Protein AF-A0A820UWN0-F1 (afdb_monomer)

Mean predicted aligned error: 11.74 Å

Foldseek 3Di:
DKKKWFFADCQPVCVVVVVVLCVDPVSQQVPCCHVVHPDPDPGSRVDRRDTDIDDFPAKDWDFPDDPPPPDPDPDDDDPVPVVPPPDPPDDGDIDTDHRDFDDFFDADPDPDGHGDDTDMDDDDDDPPDDDPDDDDDDDDDDDDPVCVVVCCVVVVDDSVDHSRVD

Solvent-accessible surface area (backbone atoms only — not comparable to full-atom values): 11107 Å² total; per-residue (Å²): 58,40,45,35,54,54,62,62,77,49,51,76,79,49,52,78,57,52,55,61,46,52,72,33,84,65,47,44,37,69,38,68,66,16,85,70,33,90,56,86,62,93,48,60,69,74,38,49,61,31,88,47,86,46,76,45,92,63,62,44,75,43,72,72,57,79,81,76,70,91,68,84,74,75,91,74,91,69,83,75,61,76,82,74,63,88,63,96,76,78,76,81,48,63,45,77,44,78,71,77,79,74,78,64,69,58,59,50,97,62,104,52,88,44,79,50,86,86,69,72,57,82,42,84,74,54,93,89,52,83,81,90,65,90,71,91,83,78,86,85,88,81,81,60,77,95,43,44,71,64,47,36,64,74,72,62,45,48,80,90,46,58,59,89,74,59

InterPro domains:
  IPR026306 RSBN1/Dpy-21/CEP530 [PTHR13354] (10-166)

Organism: NCBI:txid392030

pLDDT: mean 78.06, std 17.83, range [32.06, 97.0]

Structure (mmCIF, N/CA/C/O backbone):
data_AF-A0A820UWN0-F1
#
_entry.id   AF-A0A820UWN0-F1
#
loop_
_atom_site.group_PDB
_atom_site.id
_atom_site.type_symbol
_atom_site.label_atom_id
_atom_site.label_alt_id
_atom_site.label_comp_id
_atom_site.label_asym_id
_atom_site.label_entity_id
_atom_site.label_seq_id
_atom_site.pdbx_PDB_ins_code
_atom_site.Cartn_x
_atom_site.Cartn_y
_atom_site.Cartn_z
_atom_site.occupancy
_atom_site.B_iso_or_equiv
_atom_site.auth_seq_id
_atom_site.auth_comp_id
_atom_site.auth_asym_id
_atom_site.auth_atom_id
_atom_site.pdbx_PDB_model_num
ATOM 1 N N . MET A 1 1 ? 6.380 3.302 -10.340 1.00 42.94 1 MET A N 1
ATOM 2 C CA . MET A 1 1 ? 5.010 3.475 -9.819 1.00 42.94 1 MET A CA 1
ATOM 3 C C . MET A 1 1 ? 5.067 4.120 -8.444 1.00 42.94 1 MET A C 1
ATOM 5 O O . MET A 1 1 ? 5.974 3.789 -7.698 1.00 42.94 1 MET A O 1
ATOM 9 N N . LEU A 1 2 ? 4.128 5.009 -8.124 1.00 33.66 2 LEU A N 1
ATOM 10 C CA . LEU A 1 2 ? 3.897 5.554 -6.786 1.00 33.66 2 LEU A CA 1
ATOM 11 C C . LEU A 1 2 ? 2.825 4.735 -6.051 1.00 33.66 2 LEU A C 1
ATOM 13 O O . LEU A 1 2 ? 1.776 4.459 -6.643 1.00 33.66 2 LEU A O 1
ATOM 17 N N . PHE A 1 3 ? 3.080 4.420 -4.784 1.00 36.12 3 PHE A N 1
ATOM 18 C CA . PHE A 1 3 ? 2.109 3.887 -3.830 1.00 36.12 3 PHE A CA 1
ATOM 19 C C . PHE A 1 3 ? 1.974 4.796 -2.614 1.00 36.12 3 PHE A C 1
ATOM 21 O O . PHE A 1 3 ? 2.891 5.546 -2.270 1.00 36.12 3 PHE A O 1
ATOM 28 N N . ILE A 1 4 ? 0.806 4.677 -1.989 1.00 38.03 4 ILE A N 1
ATOM 29 C CA . ILE A 1 4 ? 0.399 5.315 -0.744 1.00 38.03 4 ILE A CA 1
ATOM 30 C C . ILE A 1 4 ? -0.356 4.246 0.053 1.00 38.03 4 ILE A C 1
ATOM 32 O O . ILE A 1 4 ? -1.373 3.758 -0.425 1.00 38.03 4 ILE A O 1
ATOM 36 N N . VAL A 1 5 ? 0.200 3.870 1.203 1.00 35.44 5 VAL A N 1
ATOM 37 C CA . VAL A 1 5 ? -0.366 3.168 2.384 1.00 35.44 5 VAL A CA 1
ATOM 38 C C . VAL A 1 5 ? 0.530 3.622 3.556 1.00 35.44 5 VAL A C 1
ATOM 40 O O . VAL A 1 5 ? 1.585 4.205 3.285 1.00 35.44 5 VAL A O 1
ATOM 43 N N . PHE A 1 6 ? 0.173 3.455 4.834 1.00 44.47 6 PHE A N 1
ATOM 44 C CA . PHE A 1 6 ? 0.920 4.150 5.889 1.00 44.47 6 PHE A CA 1
ATOM 45 C C . PHE A 1 6 ? 1.117 3.470 7.238 1.00 44.47 6 PHE A C 1
ATOM 47 O O . PHE A 1 6 ? 0.263 2.753 7.736 1.00 44.47 6 PHE A O 1
ATOM 54 N N . CYS A 1 7 ? 2.243 3.858 7.844 1.00 32.06 7 CYS A N 1
ATOM 55 C CA . CYS A 1 7 ? 2.461 3.983 9.277 1.00 32.06 7 CYS A CA 1
ATOM 56 C C . CYS A 1 7 ? 3.585 5.027 9.522 1.00 32.06 7 CYS A C 1
ATOM 58 O O . CYS A 1 7 ? 4.459 5.218 8.677 1.00 32.06 7 CYS A O 1
ATOM 60 N N . ASN A 1 8 ? 3.565 5.676 10.686 1.00 35.41 8 ASN A N 1
ATOM 61 C CA . ASN A 1 8 ? 4.531 6.610 11.281 1.00 35.41 8 ASN A CA 1
ATOM 62 C C . ASN A 1 8 ? 4.669 8.062 10.748 1.00 35.41 8 ASN A C 1
ATOM 64 O O . ASN A 1 8 ? 5.271 8.340 9.713 1.00 35.41 8 ASN A O 1
ATOM 68 N N . ASN A 1 9 ? 4.262 9.003 11.616 1.00 40.19 9 ASN A N 1
ATOM 69 C CA . ASN A 1 9 ? 4.981 10.241 11.978 1.00 40.19 9 ASN A CA 1
ATOM 70 C C . ASN A 1 9 ? 5.446 11.196 10.852 1.00 40.19 9 ASN A C 1
ATOM 72 O O . ASN A 1 9 ? 6.586 11.662 10.851 1.00 40.19 9 ASN A O 1
ATOM 76 N N . LEU A 1 10 ? 4.552 11.557 9.922 1.00 50.22 10 LEU A N 1
ATOM 77 C CA . LEU A 1 10 ? 4.850 12.514 8.835 1.00 50.22 10 LEU A CA 1
ATOM 78 C C . LEU A 1 10 ? 3.845 13.678 8.672 1.00 50.22 10 LEU A C 1
ATOM 80 O O . LEU A 1 10 ? 3.989 14.476 7.745 1.00 50.22 10 LEU A O 1
ATOM 84 N N . GLY A 1 11 ? 2.877 13.830 9.587 1.00 50.03 11 GLY A N 1
ATOM 85 C CA . GLY A 1 11 ? 1.742 14.767 9.470 1.00 50.03 11 GLY A CA 1
ATOM 86 C C . GLY A 1 11 ? 2.066 16.269 9.361 1.00 50.03 11 GLY A C 1
ATOM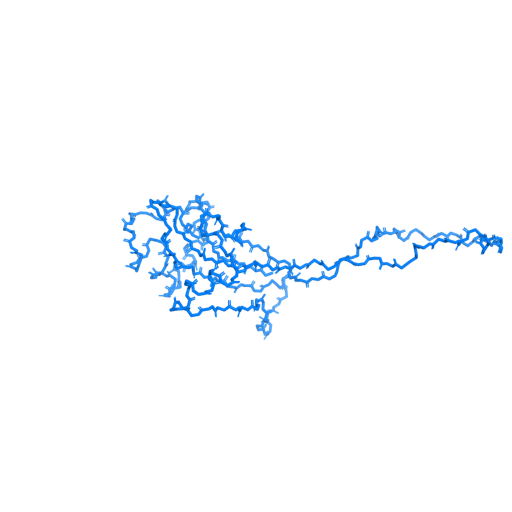 87 O O . GLY A 1 11 ? 1.186 17.040 8.985 1.00 50.03 11 GLY A O 1
ATOM 88 N N . ASP A 1 12 ? 3.307 16.682 9.643 1.00 54.38 12 ASP A N 1
ATOM 89 C CA . ASP A 1 12 ? 3.777 18.079 9.548 1.00 54.38 12 ASP A CA 1
ATOM 90 C C . ASP A 1 12 ? 4.912 18.279 8.514 1.00 54.38 12 ASP A C 1
ATOM 92 O O . ASP A 1 12 ? 5.319 19.399 8.221 1.00 54.38 12 ASP A O 1
ATOM 96 N N . TYR A 1 13 ? 5.434 17.200 7.910 1.00 63.28 13 TYR A N 1
ATOM 97 C CA . TYR A 1 13 ? 6.643 17.270 7.069 1.00 63.28 13 TYR A CA 1
ATOM 98 C C . TYR A 1 13 ? 6.367 17.691 5.612 1.00 63.28 13 TYR A C 1
ATOM 100 O O . TYR A 1 13 ? 7.257 18.189 4.924 1.00 63.28 13 TYR A O 1
ATOM 108 N N . PHE A 1 14 ? 5.133 17.496 5.130 1.00 76.12 14 PHE A N 1
ATOM 109 C CA . PHE A 1 14 ? 4.713 17.819 3.758 1.00 76.12 14 PHE A CA 1
ATOM 110 C C . PHE A 1 14 ? 3.271 18.375 3.697 1.00 76.12 14 PHE A C 1
ATOM 112 O O . PHE A 1 14 ? 2.424 17.788 3.020 1.00 76.12 14 PHE A O 1
ATOM 119 N N . PRO A 1 15 ? 2.950 19.499 4.371 1.00 81.19 15 PRO A N 1
ATOM 120 C CA . PRO A 1 15 ? 1.575 20.000 4.478 1.00 81.19 15 PRO A CA 1
ATOM 121 C C . PRO A 1 15 ? 0.898 20.192 3.113 1.00 81.19 15 PRO A C 1
ATOM 123 O O . PRO A 1 15 ? -0.177 19.648 2.897 1.00 81.19 15 PRO A O 1
ATOM 126 N N . THR A 1 16 ? 1.578 20.813 2.143 1.00 86.25 16 THR A N 1
ATOM 127 C CA . THR A 1 16 ? 1.051 21.055 0.782 1.00 86.25 16 THR A CA 1
ATOM 128 C C . THR A 1 16 ? 0.763 19.789 -0.029 1.00 86.25 16 THR A C 1
ATOM 130 O O . THR A 1 16 ? 0.047 19.844 -1.030 1.00 86.25 16 THR A O 1
ATOM 133 N N . PHE A 1 17 ? 1.318 18.642 0.372 1.00 85.94 17 PHE A N 1
ATOM 134 C CA . PHE A 1 17 ? 0.960 17.345 -0.192 1.00 85.94 17 PHE A CA 1
ATOM 135 C C . PHE A 1 17 ? -0.318 16.803 0.455 1.00 85.94 17 PHE A C 1
ATOM 137 O O . PHE A 1 17 ? -1.205 16.353 -0.267 1.00 85.94 17 PHE A O 1
ATOM 144 N N . ILE A 1 18 ? -0.442 16.908 1.783 1.00 87.00 18 ILE A N 1
ATOM 145 C CA . ILE A 1 18 ? -1.637 16.497 2.533 1.00 87.00 18 ILE A CA 1
ATOM 146 C C . ILE A 1 18 ? -2.855 17.341 2.140 1.00 87.00 18 ILE A C 1
ATOM 148 O O . ILE A 1 18 ? -3.889 16.770 1.801 1.00 87.00 18 ILE A O 1
ATOM 152 N N . ASP A 1 19 ? -2.703 18.667 2.052 1.00 89.56 19 ASP A N 1
ATOM 153 C CA . ASP A 1 19 ? -3.746 19.592 1.578 1.00 89.56 19 ASP A CA 1
ATOM 154 C C . ASP A 1 19 ? -4.307 19.139 0.211 1.00 89.56 19 ASP A C 1
ATOM 156 O O . ASP A 1 19 ? -5.507 19.205 -0.051 1.00 89.56 19 ASP A O 1
ATOM 160 N N . LYS A 1 20 ? -3.435 18.600 -0.655 1.00 90.50 20 LYS A N 1
ATOM 161 C CA . LYS A 1 20 ? -3.778 18.109 -1.998 1.00 90.50 20 LYS A CA 1
ATOM 162 C C . LYS A 1 20 ? -4.365 16.692 -2.031 1.00 90.50 20 LYS A C 1
ATOM 164 O O . LYS A 1 20 ? -4.922 16.291 -3.053 1.00 90.50 20 LYS A O 1
ATOM 169 N N . LEU A 1 21 ? -4.268 15.936 -0.938 1.00 89.38 21 LEU A N 1
ATOM 170 C CA . LEU A 1 21 ? -5.086 14.740 -0.721 1.00 89.38 21 LEU A CA 1
ATOM 171 C C . LEU A 1 21 ? -6.483 15.143 -0.229 1.00 89.38 21 LEU A C 1
ATOM 173 O O . LEU A 1 21 ? -7.477 14.593 -0.696 1.00 89.38 21 LEU A O 1
ATOM 177 N N . GLU A 1 22 ? -6.564 16.146 0.646 1.00 89.31 22 GLU A N 1
ATOM 178 C CA . GLU A 1 22 ? -7.817 16.674 1.206 1.00 89.31 22 GLU A CA 1
ATOM 179 C C . GLU A 1 22 ? -8.669 17.445 0.175 1.00 89.31 22 GLU A C 1
ATOM 181 O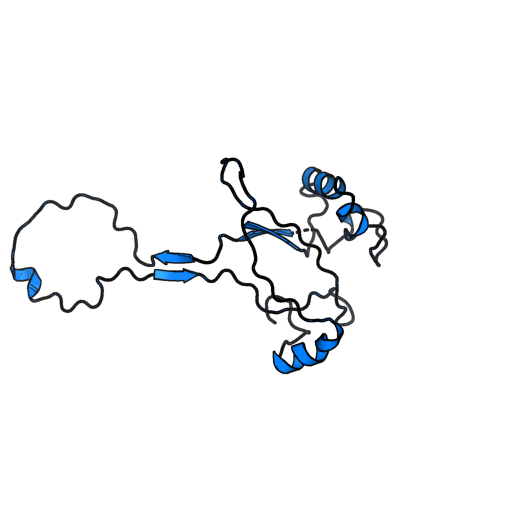 O . GLU A 1 22 ? -9.890 17.479 0.304 1.00 89.31 22 GLU A O 1
ATOM 186 N N . GLU A 1 23 ? -8.067 17.954 -0.912 1.00 93.50 23 GLU A N 1
ATOM 187 C CA . GLU A 1 23 ? -8.774 18.415 -2.126 1.00 93.50 23 GLU A CA 1
ATOM 188 C C . GLU A 1 23 ? -9.718 17.354 -2.739 1.00 93.50 23 GLU A C 1
ATOM 190 O O . GLU A 1 23 ? -10.622 17.698 -3.506 1.00 93.50 23 GLU A O 1
ATOM 195 N N . ASN A 1 24 ? -9.505 16.060 -2.468 1.00 92.25 24 ASN A N 1
ATOM 196 C CA . ASN A 1 24 ? -10.306 14.985 -3.043 1.00 92.25 24 ASN A CA 1
ATOM 197 C C . ASN A 1 24 ? -11.510 14.625 -2.141 1.00 92.25 24 ASN A C 1
ATOM 199 O O . ASN A 1 24 ? -11.312 14.181 -1.008 1.00 92.25 24 ASN A O 1
ATOM 203 N N . PRO A 1 25 ? -12.757 14.695 -2.652 1.00 93.06 25 PRO A N 1
ATOM 204 C CA . PRO A 1 25 ? -13.963 14.525 -1.837 1.00 93.06 25 PRO A CA 1
ATOM 205 C C . PRO A 1 25 ? -14.223 13.085 -1.370 1.00 93.06 25 PRO A C 1
ATOM 207 O O . PRO A 1 25 ? -15.100 12.882 -0.538 1.00 93.06 25 PRO A O 1
ATOM 210 N N . PHE A 1 26 ? -13.499 12.082 -1.880 1.00 93.50 26 PHE A N 1
ATOM 211 C CA . PHE A 1 26 ? -13.505 10.735 -1.302 1.00 93.50 26 PHE A CA 1
ATOM 212 C C . PHE A 1 26 ? -12.477 10.639 -0.170 1.00 93.50 26 PHE A C 1
ATOM 214 O O . PHE A 1 26 ? -12.833 10.273 0.949 1.00 93.50 26 PHE A O 1
ATOM 221 N N . LEU A 1 27 ? -11.222 11.032 -0.433 1.00 91.69 27 LEU A N 1
ATOM 222 C CA . LEU A 1 27 ? -10.138 10.959 0.556 1.00 91.69 27 LEU A CA 1
ATOM 223 C C . LEU A 1 27 ? -10.467 11.754 1.822 1.00 91.69 27 LEU A C 1
ATOM 225 O O . LEU A 1 27 ? -10.298 11.227 2.916 1.00 91.69 27 LEU A O 1
ATOM 229 N N . GLN A 1 28 ? -11.033 12.959 1.688 1.00 91.06 28 GLN A N 1
ATOM 230 C CA . GLN A 1 28 ? -11.453 13.798 2.818 1.00 91.06 28 GLN A CA 1
ATOM 231 C C . GLN A 1 28 ? -12.294 13.042 3.870 1.00 91.06 28 GLN A C 1
ATOM 233 O O . GLN A 1 28 ? -12.217 13.361 5.055 1.00 91.06 28 GLN A O 1
ATOM 238 N N . TYR A 1 29 ? -13.076 12.035 3.463 1.00 91.88 29 TYR A N 1
ATOM 239 C CA . TYR A 1 29 ? -13.917 11.250 4.369 1.00 91.88 29 TYR A CA 1
ATOM 240 C C . TYR A 1 29 ? -13.184 10.081 5.042 1.00 91.88 29 TYR A C 1
ATOM 242 O O . TYR A 1 29 ? -13.520 9.755 6.182 1.00 91.88 29 TYR A O 1
ATOM 250 N N . VAL A 1 30 ? -12.206 9.474 4.356 1.00 91.25 30 VAL A N 1
ATOM 251 C CA . VAL A 1 30 ? -11.550 8.200 4.730 1.00 91.25 30 VAL A CA 1
ATOM 252 C C . VAL A 1 30 ? -10.101 8.335 5.222 1.00 91.25 30 VAL A C 1
ATOM 254 O O . VAL A 1 30 ? -9.477 7.332 5.552 1.00 91.25 30 VAL A O 1
ATOM 257 N N . MET A 1 31 ? -9.543 9.547 5.275 1.00 89.50 31 MET A N 1
ATOM 258 C CA . MET A 1 31 ? -8.243 9.808 5.918 1.00 89.50 31 MET A CA 1
ATOM 259 C C . MET A 1 31 ? -8.304 9.517 7.439 1.00 89.50 31 MET A C 1
ATOM 261 O O . MET A 1 31 ? -9.398 9.547 8.008 1.00 89.50 31 MET A O 1
ATOM 265 N N . PRO A 1 32 ? -7.169 9.299 8.140 1.00 88.06 32 PRO A N 1
ATOM 266 C CA . PRO A 1 32 ? -7.165 8.890 9.557 1.00 88.06 32 PRO A CA 1
ATOM 267 C C . PRO A 1 32 ? -7.852 9.861 10.533 1.00 88.06 32 PRO A C 1
ATOM 269 O O . PRO A 1 32 ? -8.407 9.442 11.545 1.00 88.06 32 PRO A O 1
ATOM 272 N N . TRP A 1 33 ? -7.876 11.155 10.208 1.00 89.06 33 TRP A N 1
ATOM 273 C CA . TRP A 1 33 ? -8.600 12.210 10.937 1.00 89.06 33 TRP A CA 1
ATOM 274 C C . TRP A 1 33 ? -9.955 12.579 10.298 1.00 89.06 33 TRP A C 1
ATOM 276 O O . TRP A 1 33 ? -10.582 13.572 10.669 1.00 89.06 33 TRP A O 1
ATOM 286 N N . GLY A 1 34 ? -10.409 11.806 9.311 1.00 89.38 34 GLY A N 1
ATOM 287 C CA . GLY A 1 34 ? -11.646 12.034 8.571 1.00 89.38 34 GLY A CA 1
ATOM 288 C C . GLY A 1 34 ? -12.919 11.692 9.366 1.00 89.38 34 GLY A C 1
ATOM 289 O O . GLY A 1 34 ? -12.886 10.974 10.373 1.00 89.38 34 GLY A O 1
ATOM 290 N N . PRO A 1 35 ? -14.095 12.163 8.911 1.00 91.50 35 PRO A N 1
ATOM 291 C CA . PRO A 1 35 ? -15.380 11.884 9.550 1.00 91.50 35 PRO A CA 1
ATOM 292 C C . PRO A 1 35 ? -15.712 10.388 9.670 1.00 91.50 35 PRO A C 1
ATOM 294 O O . PRO A 1 35 ? -16.41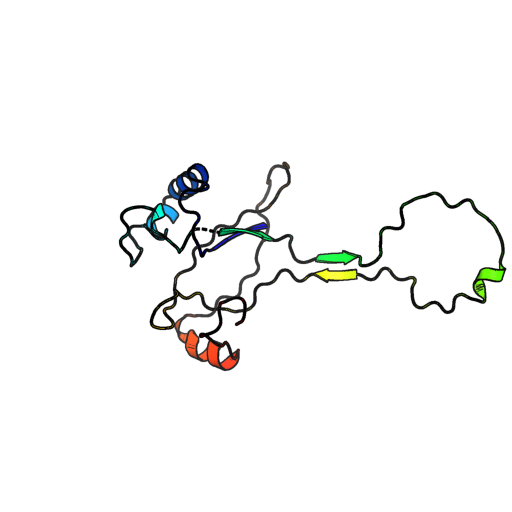2 10.033 10.620 1.00 91.50 35 PRO A O 1
ATOM 297 N N . LEU A 1 36 ? -15.199 9.514 8.791 1.00 91.12 36 LEU A N 1
ATOM 298 C CA . LEU A 1 36 ? -15.441 8.063 8.855 1.00 91.12 36 LEU A CA 1
ATOM 299 C C . LEU A 1 36 ? -14.436 7.287 9.724 1.00 91.12 36 LEU A C 1
ATOM 301 O O . LEU A 1 36 ? -14.695 6.125 10.023 1.00 91.12 36 LEU A O 1
ATOM 305 N N . SER A 1 37 ? -13.335 7.904 10.168 1.00 89.00 37 SER A N 1
ATOM 306 C CA . SER A 1 37 ? -12.381 7.258 11.082 1.00 89.00 37 SER A CA 1
ATOM 307 C C . SER A 1 37 ? -13.036 6.911 12.424 1.00 89.00 37 SER A C 1
ATOM 309 O O . SER A 1 37 ? -13.852 7.685 12.934 1.00 89.00 37 SER A O 1
ATOM 311 N N . SER A 1 38 ? -12.680 5.777 13.026 1.00 86.69 38 SER A N 1
ATOM 312 C CA . SER A 1 38 ? -13.105 5.421 14.388 1.00 86.69 38 SER A CA 1
ATOM 313 C C . SER A 1 38 ? -12.497 6.366 15.432 1.00 86.69 38 SER A C 1
ATOM 315 O O . SER A 1 38 ? -13.181 6.781 16.371 1.00 86.69 38 SER A O 1
ATOM 317 N N . ILE A 1 39 ? -11.238 6.766 15.237 1.00 84.50 39 ILE A N 1
ATOM 318 C CA . ILE A 1 39 ? -10.481 7.629 16.147 1.00 84.50 39 ILE A CA 1
ATOM 319 C C . ILE A 1 39 ? -10.775 9.100 15.824 1.00 84.50 39 ILE A C 1
ATOM 321 O O . ILE A 1 39 ? -10.607 9.562 14.695 1.00 84.50 39 ILE A O 1
ATOM 325 N N . LYS A 1 40 ? -11.213 9.872 16.826 1.00 85.75 40 LYS A N 1
ATOM 326 C CA . LYS A 1 40 ? -11.521 11.304 16.674 1.00 85.75 40 LYS A CA 1
ATOM 327 C C . LYS A 1 40 ? -10.371 12.180 17.169 1.00 85.75 40 LYS A C 1
ATOM 329 O O . LYS A 1 40 ? -10.324 12.577 18.330 1.00 85.75 40 LYS A O 1
ATOM 334 N N . MET A 1 41 ? -9.457 12.470 16.248 1.00 84.31 41 MET A N 1
ATOM 335 C CA . MET A 1 41 ? -8.324 13.384 16.427 1.00 84.31 41 MET A CA 1
ATOM 336 C C . MET A 1 41 ? -8.770 14.855 16.314 1.00 84.31 41 MET A C 1
ATOM 338 O O . MET A 1 41 ? -9.789 15.164 15.695 1.00 84.31 41 MET A O 1
ATOM 342 N N . LYS A 1 42 ? -8.000 15.774 16.904 1.00 79.69 42 LYS A N 1
ATOM 343 C CA . LYS A 1 42 ? -8.164 17.236 16.781 1.00 79.69 42 LYS A CA 1
ATOM 344 C C . LYS A 1 42 ? -7.324 17.818 15.647 1.00 79.69 42 LYS A C 1
ATOM 346 O O . LYS A 1 42 ? -7.686 18.859 15.103 1.00 79.69 42 LYS A O 1
ATOM 351 N N . SER A 1 43 ? -6.199 17.182 15.324 1.00 81.62 43 SER A N 1
ATOM 352 C CA . SER A 1 43 ? -5.271 17.616 14.277 1.00 81.62 43 SER A CA 1
ATOM 353 C C . SER 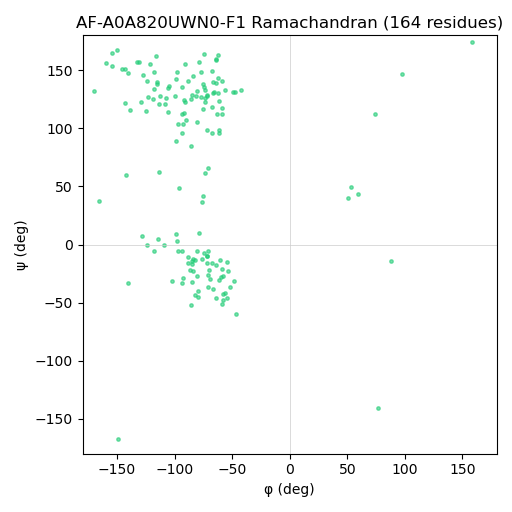A 1 43 ? -4.725 16.427 13.495 1.00 81.62 43 SER A C 1
ATOM 355 O O . SER A 1 43 ? -4.444 15.373 14.058 1.00 81.62 43 SER A O 1
ATOM 357 N N . ARG A 1 44 ? -4.460 16.636 12.202 1.00 81.50 44 ARG A N 1
ATOM 358 C CA . ARG A 1 44 ? -3.750 15.674 11.345 1.00 81.50 44 ARG A CA 1
ATOM 359 C C . ARG A 1 44 ? -2.341 15.316 11.834 1.00 81.50 44 ARG A C 1
ATOM 361 O O . ARG A 1 44 ? -1.817 14.258 11.507 1.00 81.50 44 ARG A O 1
ATOM 368 N N . THR A 1 45 ? -1.749 16.173 12.665 1.00 77.88 45 THR A N 1
ATOM 369 C CA . THR A 1 45 ? -0.453 15.944 13.323 1.00 77.88 45 THR A CA 1
ATOM 370 C C . THR A 1 45 ? -0.509 14.938 14.480 1.00 77.88 45 THR A C 1
ATOM 372 O O . THR A 1 45 ? 0.537 14.607 15.022 1.00 77.88 45 THR A O 1
ATOM 375 N N . GLU A 1 46 ? -1.697 14.479 14.891 1.00 77.88 46 GLU A N 1
ATOM 376 C CA . GLU A 1 46 ? -1.881 13.492 15.972 1.00 77.88 46 GLU A CA 1
ATOM 377 C C . GLU A 1 46 ? -1.956 12.039 15.448 1.00 77.88 46 GLU A C 1
ATOM 379 O O . GLU A 1 46 ? -1.991 11.105 16.245 1.00 77.88 46 GLU A O 1
ATOM 384 N N . SER A 1 47 ? -1.964 11.838 14.122 1.00 77.56 47 SER A N 1
ATOM 385 C CA . SER A 1 47 ? -2.057 10.519 13.479 1.00 77.56 47 SER A CA 1
ATOM 386 C C . SER A 1 47 ? -0.697 9.832 13.334 1.00 77.56 47 SER A C 1
ATOM 388 O O . SER A 1 47 ? 0.231 10.382 12.732 1.00 77.56 47 SER A O 1
ATOM 390 N N . ASN A 1 48 ? -0.610 8.579 13.790 1.00 75.25 48 ASN A N 1
ATOM 391 C CA . ASN A 1 48 ? 0.474 7.666 13.414 1.00 75.25 48 ASN A CA 1
ATOM 392 C C . ASN A 1 48 ? 0.145 6.875 12.136 1.00 75.25 48 ASN A C 1
ATOM 394 O O . ASN A 1 48 ? 1.057 6.377 11.484 1.00 75.25 48 ASN A O 1
ATOM 398 N N . ASP A 1 49 ? -1.119 6.837 11.715 1.00 76.19 49 ASP A N 1
ATOM 399 C CA . ASP A 1 49 ? -1.621 6.100 10.545 1.00 76.19 49 ASP A CA 1
ATOM 400 C C . ASP A 1 49 ? -1.333 6.832 9.215 1.00 76.19 49 ASP A C 1
ATOM 402 O O . ASP A 1 49 ? -1.833 6.471 8.150 1.00 76.19 49 ASP A O 1
ATOM 406 N N . GLY A 1 50 ? -0.516 7.890 9.262 1.00 68.31 50 GLY A N 1
ATOM 407 C CA . GLY A 1 50 ? -0.030 8.612 8.090 1.00 68.31 50 GLY A CA 1
ATOM 408 C C . GLY A 1 50 ? -1.050 9.550 7.457 1.00 68.31 50 GLY A C 1
ATOM 409 O O . GLY A 1 50 ? -1.757 10.222 8.207 1.00 68.31 50 GLY A O 1
ATOM 410 N N . PRO A 1 51 ? -1.131 9.661 6.112 1.00 77.81 51 PRO A N 1
ATOM 411 C CA . PRO A 1 51 ? -0.598 8.749 5.055 1.00 77.81 51 PRO A CA 1
ATOM 412 C C . PRO A 1 51 ? 1.045 8.779 4.702 1.00 77.81 51 PRO A C 1
ATOM 414 O O . PRO A 1 51 ? 1.096 10.038 4.939 1.00 77.81 51 PRO A O 1
ATOM 417 N N . ILE A 1 52 ? 2.614 7.180 3.979 1.00 78.94 52 ILE A N 1
ATOM 418 C CA . ILE A 1 52 ? 4.025 6.924 3.465 1.00 78.94 52 ILE A CA 1
ATOM 419 C C . ILE A 1 52 ? 3.995 6.951 1.937 1.00 78.94 52 ILE A C 1
ATOM 421 O O . ILE A 1 52 ? 3.284 6.196 1.271 1.00 78.94 52 ILE A O 1
ATOM 425 N N . LEU A 1 53 ? 4.826 7.817 1.371 1.00 82.94 53 LEU A N 1
ATOM 426 C CA . LEU A 1 53 ? 4.986 7.965 -0.061 1.00 82.94 53 LEU A CA 1
ATOM 427 C C . LEU A 1 53 ? 6.147 7.083 -0.527 1.00 82.94 53 LEU A C 1
ATOM 429 O O . LEU A 1 53 ? 7.297 7.380 -0.203 1.00 82.94 53 LEU A O 1
ATOM 433 N N . TRP A 1 54 ? 5.888 6.027 -1.306 1.00 85.75 54 TRP A N 1
ATOM 434 C CA . TRP A 1 54 ? 6.974 5.186 -1.828 1.00 85.75 54 TRP A CA 1
ATOM 435 C C . TRP A 1 54 ? 6.870 4.885 -3.320 1.00 85.75 54 TRP A C 1
ATOM 437 O O . TRP A 1 54 ? 5.806 4.939 -3.940 1.00 85.75 54 TRP A O 1
ATOM 447 N N . VAL A 1 55 ? 8.025 4.567 -3.912 1.00 88.62 55 VAL A N 1
ATOM 448 C CA . VAL A 1 55 ? 8.159 4.253 -5.335 1.00 88.62 55 VAL A CA 1
ATOM 449 C C . VAL A 1 55 ? 8.604 2.800 -5.518 1.00 88.62 55 VAL A C 1
ATOM 451 O O . VAL A 1 55 ? 9.431 2.269 -4.774 1.00 88.62 55 VAL A O 1
ATOM 454 N N . ARG A 1 56 ? 8.017 2.148 -6.519 1.00 90.88 56 ARG A N 1
ATOM 455 C CA . ARG A 1 56 ? 8.293 0.775 -6.961 1.00 90.88 56 ARG A CA 1
ATOM 456 C C . ARG A 1 56 ? 8.685 0.796 -8.443 1.00 90.88 56 ARG A C 1
ATOM 458 O O . ARG A 1 56 ? 7.970 1.453 -9.212 1.00 90.88 56 ARG A O 1
ATOM 465 N N . PRO A 1 57 ? 9.825 0.220 -8.865 1.00 89.94 57 PRO A N 1
ATOM 466 C CA . PRO A 1 57 ? 10.284 0.316 -10.252 1.00 89.94 57 PRO A CA 1
ATOM 467 C C . PRO A 1 57 ? 9.435 -0.499 -11.242 1.00 89.94 57 PRO A C 1
ATOM 469 O O . PRO A 1 57 ? 9.338 -0.101 -12.401 1.00 89.94 57 PRO A O 1
ATOM 472 N N . GLY A 1 58 ? 8.782 -1.570 -10.785 1.00 91.44 58 GLY A N 1
ATOM 473 C CA . GLY A 1 58 ? 8.184 -2.613 -11.614 1.00 91.44 58 GLY A CA 1
ATOM 474 C C . GLY A 1 58 ? 9.110 -3.825 -11.751 1.00 91.44 58 GLY A C 1
ATOM 475 O O . GLY A 1 58 ? 10.335 -3.684 -11.783 1.00 91.44 58 GLY A O 1
ATOM 476 N N . GLU A 1 59 ? 8.508 -5.009 -11.840 1.00 92.50 59 GLU A N 1
ATOM 477 C CA . GLU A 1 59 ? 9.204 -6.287 -12.015 1.00 92.50 59 GLU A CA 1
ATOM 478 C C . GLU A 1 59 ? 9.979 -6.324 -13.341 1.00 92.50 59 GLU A C 1
ATOM 480 O O . GLU A 1 59 ? 9.446 -5.956 -14.391 1.00 92.50 59 GLU A O 1
ATOM 485 N N . GLN A 1 60 ? 11.255 -6.720 -13.292 1.00 93.44 60 GLN A N 1
ATOM 486 C CA . GLN A 1 60 ? 12.153 -6.662 -14.452 1.00 93.44 60 GLN A CA 1
ATOM 487 C C . GLN A 1 60 ? 13.360 -7.596 -14.324 1.00 93.44 60 GLN A C 1
ATOM 489 O O . GLN A 1 60 ? 13.816 -7.900 -13.223 1.00 93.44 60 GLN A O 1
ATOM 494 N N . TYR A 1 61 ? 13.934 -7.988 -15.461 1.00 92.19 61 TYR A N 1
ATOM 495 C CA . TYR A 1 61 ? 15.241 -8.643 -15.510 1.00 92.19 61 TYR A CA 1
ATOM 496 C C . TYR A 1 61 ? 16.362 -7.600 -15.424 1.00 92.19 61 TYR A C 1
ATOM 498 O O . TYR A 1 61 ? 16.383 -6.634 -16.186 1.00 92.19 61 TYR A O 1
ATOM 506 N N . VAL A 1 62 ? 17.298 -7.798 -14.494 1.00 90.69 62 VAL A N 1
ATOM 507 C CA . VAL A 1 62 ? 18.450 -6.916 -14.266 1.00 90.69 62 VAL A CA 1
ATOM 508 C C . VAL A 1 62 ? 19.748 -7.655 -14.621 1.00 90.69 62 VAL A C 1
ATOM 510 O O . VAL A 1 62 ? 20.045 -8.689 -14.010 1.00 90.69 62 VAL A O 1
ATOM 513 N N . PRO A 1 63 ? 20.558 -7.147 -15.570 1.00 88.06 63 PRO A N 1
ATOM 514 C CA . PRO A 1 63 ? 21.859 -7.725 -15.892 1.00 88.06 63 PRO A CA 1
ATOM 515 C C . PRO A 1 63 ? 22.823 -7.704 -14.698 1.00 88.06 63 PRO A C 1
ATOM 517 O O . PRO A 1 63 ? 23.148 -6.652 -14.153 1.00 88.06 63 PRO A O 1
ATOM 520 N N . THR A 1 64 ? 23.328 -8.877 -14.318 1.00 78.00 64 THR A N 1
ATOM 521 C CA . THR A 1 64 ? 24.317 -9.074 -13.240 1.00 78.00 64 THR A CA 1
ATOM 522 C C . THR A 1 64 ? 25.757 -8.862 -13.716 1.00 78.00 64 THR A C 1
ATOM 524 O O . THR A 1 64 ? 26.686 -8.810 -12.913 1.00 78.00 64 THR A O 1
ATOM 527 N N . ALA A 1 65 ? 25.979 -8.782 -15.030 1.00 71.62 65 ALA A N 1
ATOM 528 C CA . ALA A 1 65 ? 27.291 -8.489 -15.587 1.00 71.62 65 ALA A CA 1
ATOM 529 C C . ALA A 1 65 ? 27.608 -6.993 -15.456 1.00 71.62 65 ALA A C 1
ATOM 531 O O . ALA A 1 65 ? 26.856 -6.150 -15.949 1.00 71.62 65 ALA A O 1
ATOM 532 N N . GLU A 1 66 ? 28.766 -6.666 -14.873 1.00 59.75 66 GLU A N 1
ATOM 533 C CA . GLU A 1 66 ? 29.337 -5.322 -14.976 1.00 59.75 66 GLU A CA 1
ATOM 534 C C . GLU A 1 66 ? 29.344 -4.871 -16.441 1.00 59.75 66 GLU A C 1
ATOM 536 O O . GLU A 1 66 ? 29.833 -5.587 -17.327 1.00 59.75 66 GLU A O 1
ATOM 541 N N . HIS A 1 67 ? 28.848 -3.658 -16.699 1.00 54.94 67 HIS A N 1
ATOM 542 C CA . HIS A 1 67 ? 29.032 -3.009 -17.989 1.00 54.94 67 HIS A CA 1
ATOM 543 C C . HIS A 1 67 ? 30.533 -2.815 -18.227 1.00 54.94 67 HIS A C 1
ATOM 545 O O . HIS A 1 67 ? 31.140 -1.859 -17.746 1.00 54.94 67 HIS A O 1
ATOM 551 N N . LYS A 1 68 ? 31.138 -3.726 -18.999 1.00 51.97 68 LYS A N 1
ATOM 552 C CA . LYS A 1 68 ? 32.501 -3.574 -19.514 1.00 51.97 68 LYS A CA 1
ATOM 553 C C . LYS A 1 68 ? 32.518 -2.339 -20.406 1.00 51.97 68 LYS A C 1
ATOM 555 O O . LYS A 1 68 ? 32.151 -2.416 -21.577 1.00 51.97 68 LYS A O 1
ATOM 560 N N . ILE A 1 69 ? 32.921 -1.217 -19.806 1.00 45.50 69 ILE A N 1
ATOM 561 C CA . ILE A 1 69 ? 33.021 0.107 -20.422 1.00 45.50 69 ILE A CA 1
ATOM 562 C C . ILE A 1 69 ? 33.632 -0.044 -21.814 1.00 45.50 69 ILE A C 1
ATOM 564 O O . ILE A 1 69 ? 34.634 -0.748 -21.980 1.00 45.50 69 ILE A O 1
ATOM 568 N N . CYS A 1 70 ? 33.016 0.603 -22.808 1.00 43.31 70 CYS A N 1
ATOM 569 C CA . CYS A 1 70 ? 33.365 0.468 -24.222 1.00 43.31 70 CYS A CA 1
ATOM 570 C C . CYS A 1 70 ? 34.688 1.183 -24.562 1.00 43.31 70 CYS A C 1
ATOM 572 O O . CYS A 1 70 ? 34.751 2.112 -25.364 1.00 43.31 70 CYS A O 1
ATOM 574 N N . HIS A 1 71 ? 35.777 0.739 -23.939 1.00 47.81 71 HIS A N 1
ATOM 575 C CA . HIS A 1 71 ? 37.130 1.026 -24.373 1.00 47.81 71 HIS A CA 1
ATOM 576 C C . HIS A 1 71 ? 37.418 0.161 -25.610 1.00 47.81 71 HIS A C 1
ATOM 578 O O . HIS A 1 71 ? 37.429 -1.071 -25.492 1.00 47.81 71 HIS A O 1
ATOM 584 N N . PRO A 1 72 ? 37.666 0.754 -26.794 1.00 46.16 72 PRO A N 1
ATOM 585 C CA . PRO A 1 72 ? 37.916 -0.005 -28.012 1.00 46.16 72 PRO A CA 1
ATOM 586 C C . PRO A 1 72 ? 39.253 -0.745 -27.902 1.00 46.16 72 PRO A C 1
ATOM 588 O O . PRO A 1 72 ? 40.327 -0.197 -28.160 1.00 46.16 72 PRO A O 1
ATOM 591 N N . LYS A 1 73 ? 39.199 -2.020 -27.498 1.00 51.81 73 LYS A N 1
ATOM 592 C CA . LYS A 1 73 ? 40.380 -2.882 -27.416 1.00 51.81 73 LYS A CA 1
ATOM 593 C C . LYS A 1 73 ? 40.958 -3.058 -28.818 1.00 51.81 73 LYS A C 1
ATOM 595 O O . LYS A 1 73 ? 40.331 -3.678 -29.677 1.00 51.81 73 LYS A O 1
ATOM 600 N N . LYS A 1 74 ? 42.158 -2.505 -29.040 1.00 51.84 74 LYS A N 1
ATOM 601 C CA . LYS A 1 74 ? 42.915 -2.651 -30.291 1.00 51.84 74 LYS A CA 1
ATOM 602 C C . LYS A 1 74 ? 42.946 -4.125 -30.704 1.00 51.84 74 LYS A C 1
ATOM 604 O O . LYS A 1 74 ? 43.264 -4.987 -29.883 1.00 51.84 74 LYS A O 1
ATOM 609 N N . ARG A 1 75 ? 42.633 -4.407 -31.973 1.00 53.09 75 ARG A N 1
ATOM 610 C CA . ARG A 1 75 ? 42.749 -5.756 -32.543 1.00 53.09 75 ARG A CA 1
ATOM 611 C C . ARG A 1 75 ? 44.201 -6.219 -32.408 1.00 53.09 75 ARG A C 1
ATOM 613 O O . ARG A 1 75 ? 45.088 -5.619 -33.003 1.00 53.09 75 ARG A O 1
ATOM 620 N N . MET A 1 76 ? 44.420 -7.288 -31.649 1.00 48.88 76 MET A N 1
ATOM 621 C CA . MET A 1 76 ? 45.679 -8.026 -31.625 1.00 48.88 76 MET A CA 1
ATOM 622 C C . MET A 1 76 ? 45.361 -9.485 -31.937 1.00 48.88 76 MET A C 1
ATOM 624 O O . MET A 1 76 ? 44.631 -10.142 -31.195 1.00 48.88 76 MET A O 1
ATOM 628 N N . THR A 1 77 ? 45.860 -9.954 -33.073 1.00 58.47 77 THR A N 1
ATOM 629 C CA . THR A 1 77 ? 45.704 -11.325 -33.561 1.00 58.47 77 THR A CA 1
ATOM 630 C C . THR A 1 77 ? 46.573 -12.286 -32.757 1.00 58.47 77 THR A C 1
ATOM 632 O O . THR A 1 77 ? 47.757 -12.014 -32.576 1.00 58.47 77 THR A O 1
ATOM 635 N N . ASN A 1 78 ? 46.007 -13.415 -32.325 1.00 51.25 78 ASN A N 1
ATOM 636 C CA . ASN A 1 78 ? 46.712 -14.700 -32.250 1.00 51.25 78 ASN A CA 1
ATOM 637 C C . ASN A 1 78 ? 45.725 -15.835 -31.944 1.00 51.25 78 ASN A C 1
ATOM 639 O O . ASN A 1 78 ? 44.920 -15.739 -31.017 1.00 51.25 78 ASN A O 1
ATOM 643 N N . GLU A 1 79 ? 45.812 -16.920 -32.710 1.00 57.91 79 GLU A N 1
ATOM 644 C CA . GLU A 1 79 ? 44.788 -17.978 -32.753 1.00 57.91 79 GLU A CA 1
ATOM 645 C C . GLU A 1 79 ? 44.875 -18.981 -31.583 1.00 57.91 79 GLU A C 1
ATOM 647 O O . GLU A 1 79 ? 43.976 -19.792 -31.377 1.00 57.91 79 GLU A O 1
ATOM 652 N N . LEU A 1 80 ? 45.901 -18.870 -30.729 1.00 53.53 80 LEU A N 1
ATOM 653 C CA . LEU A 1 80 ? 46.105 -19.750 -29.570 1.00 53.53 80 LEU A CA 1
ATOM 654 C C . LEU A 1 80 ? 45.096 -19.551 -28.416 1.00 53.53 80 LEU A C 1
ATOM 656 O O . LEU A 1 80 ? 45.115 -20.320 -27.456 1.00 53.53 80 LEU A O 1
ATOM 660 N N . ARG A 1 81 ? 44.197 -18.556 -28.470 1.00 50.53 81 ARG A N 1
ATOM 661 C CA . ARG A 1 81 ? 43.203 -18.331 -27.396 1.00 50.53 81 ARG A CA 1
ATOM 662 C C . ARG A 1 81 ? 42.082 -19.372 -27.334 1.00 50.53 81 ARG A C 1
ATOM 664 O O . ARG A 1 81 ? 41.425 -19.470 -26.301 1.00 50.53 81 ARG A O 1
ATOM 671 N N . ASN A 1 82 ? 41.888 -20.174 -28.379 1.00 54.56 82 ASN A N 1
ATOM 672 C CA . ASN A 1 82 ? 40.794 -21.148 -28.428 1.00 54.56 82 ASN A CA 1
ATOM 673 C C . ASN A 1 82 ? 41.042 -22.408 -27.571 1.00 54.56 82 ASN A C 1
ATOM 675 O O . ASN A 1 82 ? 40.104 -23.159 -27.325 1.00 54.56 82 ASN A O 1
ATOM 679 N N . LEU A 1 83 ? 42.270 -22.634 -27.083 1.00 52.81 83 LEU A N 1
ATOM 680 C CA . LEU A 1 83 ? 42.638 -23.827 -26.298 1.00 52.81 83 LEU A CA 1
ATOM 681 C C . LEU A 1 83 ? 42.621 -23.626 -24.772 1.00 52.81 83 LEU A C 1
ATOM 683 O O . LEU A 1 83 ? 42.776 -24.592 -24.032 1.00 52.81 83 LEU A O 1
ATOM 687 N N . THR A 1 84 ? 42.398 -22.403 -24.283 1.00 50.50 84 THR A N 1
ATOM 688 C CA . THR A 1 84 ? 42.259 -22.105 -22.841 1.00 50.50 84 THR A CA 1
ATOM 689 C C . THR A 1 84 ? 40.862 -21.622 -22.450 1.00 50.50 84 THR A C 1
ATOM 691 O O . THR A 1 84 ? 40.630 -21.282 -21.292 1.00 50.50 84 THR A O 1
ATOM 694 N N . PHE A 1 85 ? 39.903 -21.614 -23.384 1.00 51.56 85 PHE A N 1
ATOM 695 C CA . PHE A 1 85 ? 38.553 -21.096 -23.155 1.00 51.56 85 PHE A CA 1
ATOM 696 C C . PHE A 1 85 ? 37.522 -22.177 -22.778 1.00 51.56 85 PHE A C 1
ATOM 698 O O . PHE A 1 85 ? 36.398 -22.193 -23.270 1.00 51.56 85 PHE A O 1
ATOM 705 N N . THR A 1 86 ? 37.849 -23.048 -21.820 1.00 53.19 86 THR A N 1
ATOM 706 C CA . THR A 1 86 ? 36.859 -23.890 -21.109 1.00 53.19 86 THR A CA 1
ATOM 707 C C . THR A 1 86 ? 36.073 -23.086 -20.052 1.00 53.19 86 THR A C 1
ATOM 709 O O . THR A 1 86 ? 35.742 -23.573 -18.972 1.00 53.19 86 THR A O 1
ATOM 712 N N . GLY A 1 87 ? 35.770 -21.818 -20.355 1.00 45.47 87 GLY A N 1
ATOM 713 C CA . GLY A 1 87 ? 35.148 -20.861 -19.443 1.00 45.47 87 GLY A CA 1
ATOM 714 C C . GLY A 1 87 ? 33.626 -20.827 -19.562 1.00 45.47 87 GLY A C 1
ATOM 715 O O . GLY A 1 87 ? 33.091 -20.181 -20.459 1.00 45.47 87 GLY A O 1
ATOM 716 N N . ARG A 1 88 ? 32.916 -21.445 -18.607 1.00 54.62 88 ARG A N 1
ATOM 717 C CA . ARG A 1 88 ? 31.446 -21.347 -18.453 1.00 54.62 88 ARG A CA 1
ATOM 718 C C . ARG A 1 88 ? 31.016 -19.951 -17.951 1.00 54.62 88 ARG A C 1
ATOM 720 O O . ARG A 1 88 ? 30.567 -19.806 -16.813 1.00 54.62 88 ARG A O 1
ATOM 727 N N . GLY A 1 89 ? 31.214 -18.910 -18.762 1.00 54.97 89 GLY A N 1
ATOM 728 C CA . GLY A 1 89 ? 31.092 -17.517 -18.309 1.00 54.97 89 GLY A CA 1
ATOM 729 C C . GLY A 1 89 ? 31.022 -16.451 -19.406 1.00 54.97 89 GLY A C 1
ATOM 730 O O . GLY A 1 89 ? 31.606 -15.382 -19.236 1.00 54.97 89 GLY A O 1
ATOM 731 N N . THR A 1 90 ? 30.351 -16.735 -20.525 1.00 56.19 90 THR A N 1
ATOM 732 C CA . THR A 1 90 ? 30.102 -15.761 -21.610 1.00 56.19 90 THR A CA 1
ATOM 733 C C . THR A 1 90 ? 28.696 -15.183 -21.614 1.00 56.19 90 THR A C 1
ATOM 735 O O . THR A 1 90 ? 28.533 -14.033 -22.015 1.00 56.19 90 THR A O 1
ATOM 738 N N . ASP A 1 91 ? 27.704 -15.952 -21.174 1.00 56.38 91 ASP A N 1
ATOM 739 C CA . ASP A 1 91 ? 26.304 -15.543 -21.252 1.00 56.38 91 ASP A CA 1
ATOM 740 C C . ASP A 1 91 ? 26.029 -14.427 -20.231 1.00 56.38 91 ASP A C 1
ATOM 742 O O . ASP A 1 91 ? 26.387 -14.582 -19.053 1.00 56.38 91 ASP A O 1
ATOM 746 N N . PRO A 1 92 ? 25.422 -13.295 -20.641 1.00 60.59 92 PRO A N 1
ATOM 747 C CA . PRO A 1 92 ? 24.974 -12.271 -19.710 1.00 60.59 92 PRO A CA 1
ATOM 748 C C . PRO A 1 92 ? 23.978 -12.889 -18.732 1.00 60.59 92 PRO A C 1
ATOM 750 O O . PRO A 1 92 ? 22.889 -13.309 -19.114 1.00 60.59 92 PRO A O 1
ATOM 753 N N . ARG A 1 93 ? 24.366 -12.981 -17.460 1.00 76.94 93 ARG A N 1
ATOM 754 C CA . ARG A 1 93 ? 23.445 -13.407 -16.408 1.00 76.94 93 ARG A CA 1
ATOM 755 C C . ARG A 1 93 ? 22.487 -12.260 -16.143 1.00 76.94 93 ARG A C 1
ATOM 757 O O . ARG A 1 93 ? 22.934 -11.147 -15.871 1.00 76.94 93 ARG A O 1
ATOM 764 N N . GLU A 1 94 ? 21.201 -12.549 -16.212 1.00 86.75 94 GLU A N 1
ATOM 765 C CA . GLU A 1 94 ? 20.129 -11.646 -15.818 1.00 86.75 94 GLU A CA 1
ATOM 766 C C . GLU A 1 94 ? 19.403 -12.264 -14.625 1.00 86.75 94 GLU A C 1
ATOM 768 O O . GLU A 1 94 ? 19.172 -13.474 -14.583 1.00 86.75 94 GLU A O 1
ATOM 773 N N . VAL A 1 95 ? 19.073 -11.437 -13.638 1.00 89.44 95 VAL A N 1
ATOM 774 C CA . VAL A 1 95 ? 18.320 -11.839 -12.447 1.00 89.44 95 VAL A CA 1
ATOM 775 C C . VAL A 1 95 ? 16.964 -11.157 -12.504 1.00 89.44 95 VAL A C 1
ATOM 777 O O . VAL A 1 95 ? 16.895 -9.941 -12.674 1.00 89.44 95 VAL A O 1
ATOM 780 N N . LEU A 1 96 ? 15.889 -11.933 -12.364 1.00 91.94 96 LEU A N 1
ATOM 781 C CA . LEU A 1 96 ? 14.552 -11.380 -12.189 1.00 91.94 96 LEU A CA 1
ATOM 782 C C . LEU A 1 96 ? 14.484 -10.682 -10.827 1.00 91.94 96 LEU A C 1
ATOM 784 O O . LEU A 1 96 ? 14.646 -11.320 -9.788 1.00 91.94 96 LEU A O 1
ATOM 788 N N . VAL A 1 97 ? 14.240 -9.376 -10.841 1.00 92.75 97 VAL A N 1
ATOM 789 C CA . VAL A 1 97 ? 13.869 -8.605 -9.656 1.00 92.75 97 VAL A CA 1
ATOM 790 C C . VAL A 1 97 ? 12.348 -8.559 -9.621 1.00 92.75 97 VAL A C 1
ATOM 792 O O . VAL A 1 97 ? 11.727 -7.747 -10.308 1.00 92.75 97 VAL A O 1
ATOM 795 N N . GLU A 1 98 ? 11.759 -9.472 -8.850 1.00 93.56 98 GLU A N 1
ATOM 796 C CA . GLU A 1 98 ? 10.325 -9.484 -8.557 1.00 93.56 98 GLU A CA 1
ATOM 797 C C . GLU A 1 98 ? 9.961 -8.252 -7.712 1.00 93.56 98 GLU A C 1
ATOM 799 O O . GLU A 1 98 ? 10.610 -7.966 -6.705 1.00 93.56 98 GLU A O 1
ATOM 804 N N . ASP A 1 99 ? 8.928 -7.508 -8.115 1.00 94.38 99 ASP A N 1
ATOM 805 C CA . ASP A 1 99 ? 8.483 -6.288 -7.420 1.00 94.38 99 ASP A CA 1
ATOM 806 C C . ASP A 1 99 ? 7.092 -6.509 -6.816 1.00 94.38 99 ASP A C 1
ATOM 808 O O . ASP A 1 99 ? 6.092 -5.906 -7.214 1.00 94.38 99 ASP A O 1
ATOM 812 N N . ARG A 1 100 ? 7.033 -7.475 -5.893 1.00 93.62 100 ARG A N 1
ATOM 813 C CA . ARG A 1 100 ? 5.799 -8.038 -5.335 1.00 93.62 100 ARG A CA 1
ATOM 814 C C . ARG A 1 100 ? 5.714 -7.800 -3.831 1.00 93.62 100 ARG A C 1
ATOM 816 O O . ARG A 1 100 ? 6.720 -7.805 -3.127 1.00 93.62 100 ARG A O 1
ATOM 823 N N . THR A 1 101 ? 4.493 -7.643 -3.334 1.00 92.81 101 THR A N 1
ATOM 824 C CA . THR A 1 101 ? 4.175 -7.739 -1.903 1.00 92.81 101 THR A CA 1
ATOM 825 C C . THR A 1 101 ? 3.489 -9.083 -1.684 1.00 92.81 101 THR A C 1
ATOM 827 O O . THR A 1 101 ? 2.646 -9.468 -2.497 1.00 92.81 101 THR A O 1
ATOM 830 N N . LYS A 1 102 ? 3.855 -9.809 -0.624 1.00 92.62 102 LYS A N 1
ATOM 831 C CA . LYS A 1 102 ? 3.170 -11.050 -0.232 1.00 92.62 102 LYS A CA 1
ATOM 832 C C . LYS A 1 102 ? 1.698 -10.782 0.146 1.00 92.62 102 LYS A C 1
ATO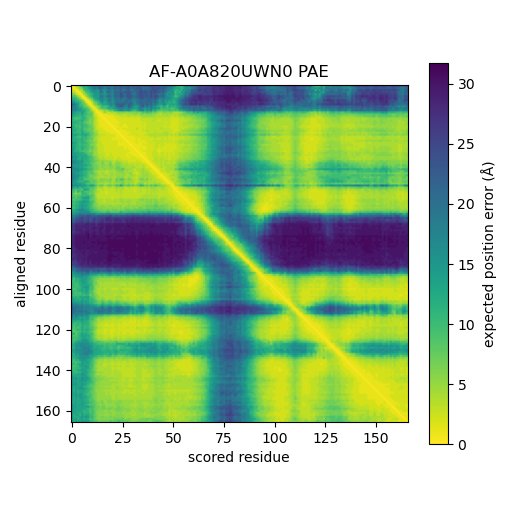M 834 O O . LYS A 1 102 ? 1.360 -9.629 0.425 1.00 92.62 102 LYS A O 1
ATOM 839 N N . PRO A 1 103 ? 0.831 -11.811 0.206 1.00 92.69 103 PRO A N 1
ATOM 840 C CA . PRO A 1 103 ? -0.450 -11.712 0.904 1.00 92.69 103 PRO A CA 1
ATOM 841 C C . PRO A 1 103 ? -0.235 -11.295 2.364 1.00 92.69 103 PRO A C 1
ATOM 843 O O . PRO A 1 103 ? 0.624 -11.854 3.035 1.00 92.69 103 PRO A O 1
ATOM 846 N N . HIS A 1 104 ? -1.008 -10.320 2.828 1.00 92.56 104 HIS A N 1
ATOM 847 C CA . HIS A 1 104 ? -1.003 -9.824 4.203 1.00 92.56 104 HIS A CA 1
ATOM 848 C C . HIS A 1 104 ? -2.398 -9.310 4.562 1.00 92.56 104 HIS A C 1
ATOM 850 O O . HIS A 1 104 ? -3.247 -9.122 3.684 1.00 92.56 104 HIS A O 1
ATOM 856 N N . SER A 1 105 ? -2.607 -9.067 5.849 1.00 90.50 105 SER A N 1
ATOM 857 C CA . SER A 1 105 ? -3.716 -8.282 6.381 1.00 90.50 105 SER A CA 1
ATOM 858 C C . SER A 1 105 ? -3.152 -7.061 7.104 1.00 90.50 105 SER A C 1
ATOM 860 O O . SER A 1 105 ? -2.188 -7.182 7.863 1.00 90.50 105 SER A O 1
ATOM 862 N N . ASP A 1 106 ? -3.733 -5.891 6.842 1.00 88.00 106 ASP A N 1
ATOM 863 C CA . ASP A 1 106 ? -3.384 -4.648 7.525 1.00 88.00 106 ASP A CA 1
ATOM 864 C C . ASP A 1 106 ? -4.082 -4.596 8.893 1.00 88.00 106 ASP A C 1
ATOM 866 O O . ASP A 1 106 ? -5.291 -4.819 9.004 1.00 88.00 106 ASP A O 1
ATOM 870 N N . HIS A 1 107 ? -3.326 -4.268 9.940 1.00 83.25 107 HIS A N 1
ATOM 871 C CA . HIS A 1 107 ? -3.814 -4.169 11.317 1.00 83.25 107 HIS A CA 1
ATOM 872 C C . HIS A 1 107 ? -3.360 -2.853 11.960 1.00 83.25 107 HIS A C 1
ATOM 874 O O . HIS A 1 107 ? -2.364 -2.267 11.533 1.00 83.25 107 HIS A O 1
ATOM 880 N N . CYS A 1 108 ? -4.071 -2.401 12.992 1.00 78.00 108 CYS A N 1
ATOM 881 C CA . CYS A 1 108 ? -3.590 -1.346 13.885 1.00 78.00 108 CYS A CA 1
ATOM 882 C C . CYS A 1 108 ? -2.772 -1.950 15.040 1.00 78.00 108 CYS A C 1
ATOM 884 O O . CYS A 1 108 ? -3.152 -2.978 15.597 1.00 78.00 108 CYS A O 1
ATOM 886 N N . ASP A 1 109 ? -1.680 -1.286 15.430 1.00 66.81 109 ASP A N 1
ATOM 887 C CA . ASP A 1 109 ? -0.866 -1.672 16.589 1.00 66.81 109 ASP A CA 1
ATOM 888 C C . ASP A 1 109 ? -1.632 -1.367 17.898 1.00 66.81 109 ASP A C 1
ATOM 890 O O . ASP A 1 109 ? -1.663 -0.222 18.357 1.00 66.81 109 ASP A O 1
ATOM 894 N N . GLY A 1 110 ? -2.272 -2.379 18.496 1.00 63.53 110 GLY A N 1
ATOM 895 C CA . GLY A 1 110 ? -3.101 -2.241 19.704 1.00 63.53 110 GLY A CA 1
ATOM 896 C C . GLY A 1 110 ? -3.105 -3.480 20.610 1.00 63.53 110 GLY A C 1
ATOM 897 O O . GLY A 1 110 ? -2.306 -4.398 20.429 1.00 63.53 110 GLY A O 1
ATOM 898 N N . ASP A 1 111 ? -4.027 -3.529 21.580 1.00 55.84 111 ASP A N 1
ATOM 899 C CA . ASP A 1 111 ? -4.203 -4.649 22.532 1.00 55.84 111 ASP A CA 1
ATOM 900 C C . ASP A 1 111 ? -4.881 -5.889 21.886 1.00 55.84 111 ASP A C 1
ATOM 902 O O . ASP A 1 111 ? -5.763 -6.532 22.460 1.00 55.84 111 ASP A O 1
ATOM 906 N N . GLY A 1 112 ? -4.485 -6.225 20.657 1.00 65.62 112 GLY A N 1
ATOM 907 C CA . GLY A 1 112 ? -5.047 -7.302 19.847 1.00 65.62 112 GLY A CA 1
ATOM 908 C C . GLY A 1 112 ? -4.782 -7.107 18.352 1.00 65.62 112 GLY A C 1
ATOM 909 O O . GLY A 1 112 ? -4.267 -6.079 17.923 1.00 65.62 112 GLY A O 1
ATOM 910 N N . VAL A 1 113 ? -5.158 -8.103 17.547 1.00 69.38 113 VAL A N 1
ATOM 911 C CA . VAL A 1 113 ? -5.105 -8.024 16.078 1.00 69.38 113 VAL A CA 1
ATOM 912 C C . VAL A 1 113 ? -6.399 -7.370 15.577 1.00 69.38 113 VAL A C 1
ATOM 914 O O . VAL A 1 113 ? -7.362 -8.059 15.243 1.00 69.38 113 VAL A O 1
ATOM 917 N N . GLU A 1 114 ? -6.446 -6.036 15.552 1.00 80.75 114 GLU A N 1
ATOM 918 C CA . GLU A 1 114 ? -7.568 -5.290 14.964 1.00 80.75 114 GLU A CA 1
ATOM 919 C C . GLU A 1 114 ? -7.290 -4.967 13.487 1.00 80.75 114 GLU A C 1
ATOM 921 O O . GLU A 1 114 ? -6.394 -4.188 13.164 1.00 80.75 114 GLU A O 1
ATOM 926 N N . THR A 1 115 ? -8.062 -5.563 12.572 1.00 85.19 115 THR A N 1
ATOM 927 C CA . THR A 1 115 ? -7.970 -5.318 11.120 1.00 85.19 115 THR A CA 1
ATOM 928 C C . THR A 1 115 ? -8.358 -3.890 10.756 1.00 85.19 115 THR A C 1
ATOM 930 O O . THR A 1 115 ? -9.440 -3.435 11.134 1.00 85.19 115 THR A O 1
ATOM 933 N N . THR A 1 116 ? -7.531 -3.216 9.956 1.00 87.12 116 THR A N 1
ATOM 934 C CA . THR A 1 116 ? -7.749 -1.825 9.535 1.00 87.12 116 THR A CA 1
ATOM 935 C C . THR A 1 116 ? -7.957 -1.689 8.024 1.00 87.12 116 THR A C 1
ATOM 937 O O . THR A 1 116 ? -7.664 -2.594 7.243 1.00 87.12 116 THR A O 1
ATOM 940 N N . ALA A 1 117 ? -8.510 -0.555 7.591 1.00 88.81 117 ALA A N 1
ATOM 941 C CA . ALA A 1 117 ? -8.872 -0.311 6.197 1.00 88.81 117 ALA A CA 1
ATOM 942 C C . ALA A 1 117 ? -7.777 0.473 5.454 1.00 88.81 117 ALA A C 1
ATOM 944 O O . ALA A 1 117 ? -7.673 1.694 5.581 1.00 88.81 117 ALA A O 1
ATOM 945 N N . ALA A 1 118 ? -6.992 -0.208 4.617 1.00 89.19 118 ALA A N 1
ATOM 946 C CA . ALA A 1 118 ? -5.996 0.446 3.773 1.00 89.19 118 ALA A CA 1
ATOM 947 C C . ALA A 1 118 ? -6.631 1.201 2.587 1.00 89.19 118 ALA A C 1
ATOM 949 O O . ALA A 1 118 ? -7.293 0.617 1.725 1.00 89.19 118 ALA A O 1
ATOM 950 N N . VAL A 1 119 ? -6.367 2.509 2.495 1.00 90.56 119 VAL A N 1
ATOM 951 C CA . VAL A 1 119 ? -6.757 3.362 1.359 1.00 90.56 119 VAL A CA 1
ATOM 952 C C . VAL A 1 119 ? -5.514 3.734 0.555 1.00 90.56 119 VAL A C 1
ATOM 954 O O . VAL A 1 119 ? -4.595 4.361 1.081 1.00 90.56 119 VAL A O 1
ATOM 957 N N . GLY A 1 120 ? -5.491 3.371 -0.732 1.00 89.50 120 GLY A N 1
ATOM 958 C CA . GLY A 1 120 ? -4.322 3.558 -1.593 1.00 89.50 120 GLY A CA 1
ATOM 959 C C . GLY A 1 120 ? -4.573 4.366 -2.862 1.00 89.50 120 GLY A C 1
ATOM 960 O O . GLY A 1 120 ? -5.585 4.208 -3.542 1.00 89.50 120 GLY A O 1
ATOM 961 N N . ILE A 1 121 ? -3.604 5.216 -3.209 1.00 90.06 121 ILE A N 1
ATOM 962 C CA . ILE A 1 121 ? -3.647 6.105 -4.378 1.00 90.06 121 ILE A CA 1
ATOM 963 C C . ILE A 1 121 ? -2.492 5.745 -5.307 1.00 90.06 121 ILE A C 1
ATOM 965 O O . ILE A 1 121 ? -1.329 5.726 -4.899 1.00 90.06 121 ILE A O 1
ATOM 969 N N . LEU A 1 122 ? -2.809 5.457 -6.569 1.00 90.56 122 LEU A N 1
ATOM 970 C CA . LEU A 1 122 ? -1.854 4.911 -7.530 1.00 90.56 122 LEU A CA 1
ATOM 971 C C . LEU A 1 122 ? -1.465 5.973 -8.562 1.00 90.56 122 LEU A C 1
ATOM 973 O O . LEU A 1 122 ? -2.332 6.531 -9.235 1.00 90.56 122 LEU A O 1
ATOM 977 N N . LYS A 1 123 ? -0.162 6.228 -8.744 1.00 88.38 123 LYS A N 1
ATOM 978 C CA . LYS A 1 123 ? 0.327 7.132 -9.804 1.00 88.38 123 LYS A CA 1
ATOM 979 C C . LYS A 1 123 ? 1.422 6.474 -10.638 1.00 88.38 123 LYS A C 1
ATOM 981 O O . LYS A 1 123 ? 2.462 6.051 -10.130 1.00 88.38 123 LYS A O 1
ATOM 986 N N . ALA A 1 124 ? 1.202 6.395 -11.946 1.00 90.06 124 ALA A N 1
ATOM 987 C CA . ALA A 1 124 ? 2.229 5.965 -12.884 1.00 90.06 124 ALA A CA 1
ATOM 988 C C . ALA A 1 124 ? 3.372 7.002 -12.952 1.00 90.06 124 ALA A C 1
ATOM 990 O O . ALA A 1 124 ? 3.168 8.201 -12.757 1.00 90.06 124 ALA A O 1
ATOM 991 N N . VAL A 1 125 ? 4.595 6.533 -13.211 1.00 87.75 125 VAL A N 1
ATOM 992 C CA . VAL A 1 125 ? 5.780 7.392 -13.369 1.00 87.75 125 VAL A CA 1
ATOM 993 C C . VAL A 1 125 ? 6.042 7.577 -14.863 1.00 87.75 125 VAL A C 1
ATOM 995 O O . VAL A 1 125 ? 6.108 6.597 -15.605 1.00 87.75 125 VAL A O 1
ATOM 998 N N . HIS A 1 126 ? 6.163 8.834 -15.299 1.00 86.56 126 HIS A N 1
ATOM 999 C CA . HIS A 1 126 ? 6.261 9.197 -16.720 1.00 86.56 126 HIS A CA 1
ATOM 1000 C C . HIS A 1 126 ? 7.504 10.029 -17.089 1.00 86.56 126 HIS A C 1
ATOM 1002 O O . HIS A 1 126 ? 7.678 10.352 -18.259 1.00 86.56 126 HIS A O 1
ATOM 1008 N N . CYS A 1 127 ? 8.374 10.361 -16.126 1.00 85.44 127 CYS A N 1
ATOM 1009 C C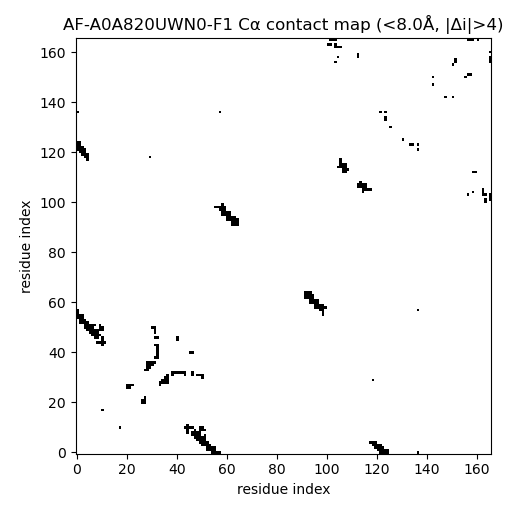A . CYS A 1 127 ? 9.668 11.026 -16.361 1.00 85.44 127 CYS A CA 1
ATOM 1010 C C . CYS A 1 127 ? 9.600 12.294 -17.246 1.00 85.44 127 CYS A C 1
ATOM 1012 O O . CYS A 1 127 ? 10.456 12.507 -18.096 1.00 85.44 127 CYS A O 1
ATOM 1014 N N . GLY A 1 128 ? 8.568 13.125 -17.061 1.00 82.06 128 GLY A N 1
ATOM 1015 C CA . GLY A 1 128 ? 8.354 14.363 -17.828 1.00 82.06 128 GLY A CA 1
ATOM 1016 C C . GLY A 1 128 ? 7.569 14.197 -19.136 1.00 82.06 128 GLY A C 1
ATOM 1017 O O . GLY A 1 128 ? 7.056 15.183 -19.657 1.00 82.06 128 GLY A O 1
ATOM 1018 N N . THR A 1 129 ? 7.392 12.973 -19.638 1.00 82.06 129 THR A N 1
ATOM 1019 C CA . THR A 1 129 ? 6.539 12.699 -20.805 1.00 82.06 129 THR A CA 1
ATOM 1020 C C . THR A 1 129 ? 5.054 12.789 -20.420 1.00 82.06 129 THR A C 1
ATOM 1022 O O . THR A 1 129 ? 4.667 12.227 -19.393 1.00 82.06 129 THR A O 1
ATOM 1025 N N . PRO A 1 130 ? 4.179 13.432 -21.218 1.00 82.00 130 PRO A N 1
ATOM 1026 C CA . PRO A 1 130 ? 2.738 13.417 -20.972 1.00 82.00 130 PRO A CA 1
ATOM 1027 C C . PRO A 1 130 ? 2.146 11.999 -20.974 1.00 82.00 130 PRO A C 1
ATOM 1029 O O . PRO A 1 130 ? 2.501 11.155 -21.799 1.00 82.00 130 PRO A O 1
ATOM 1032 N N . ALA A 1 131 ? 1.207 11.735 -20.064 1.00 79.94 131 ALA A N 1
ATOM 1033 C CA . ALA A 1 131 ? 0.445 10.492 -20.045 1.00 79.94 131 ALA A CA 1
ATOM 1034 C C . ALA A 1 131 ? -0.695 10.561 -21.076 1.00 79.94 131 ALA A C 1
ATOM 1036 O O . ALA A 1 131 ? -1.692 11.238 -20.849 1.00 79.94 131 ALA A O 1
ATOM 1037 N N . THR A 1 132 ? -0.553 9.867 -22.208 1.00 83.00 132 THR A N 1
ATOM 1038 C CA . THR A 1 132 ? -1.620 9.749 -23.222 1.00 83.00 132 THR A CA 1
ATOM 1039 C C . THR A 1 132 ? -2.671 8.699 -22.863 1.00 83.00 132 THR A C 1
ATOM 1041 O O . THR A 1 132 ? -3.818 8.811 -23.282 1.00 83.00 132 THR A O 1
ATOM 1044 N N . VAL A 1 133 ? -2.283 7.685 -22.084 1.00 84.19 133 VAL A N 1
ATOM 1045 C CA . VAL A 1 133 ? -3.144 6.611 -21.575 1.00 84.19 133 VAL A CA 1
ATOM 1046 C C . VAL A 1 133 ? -2.723 6.226 -20.158 1.00 84.19 133 VAL A C 1
ATOM 1048 O O . VAL A 1 133 ? -1.540 6.305 -19.805 1.00 84.19 133 VAL A O 1
ATOM 1051 N N . ASN A 1 134 ? -3.683 5.757 -19.361 1.00 84.75 134 ASN A N 1
ATOM 1052 C CA . ASN A 1 134 ? -3.391 5.091 -18.095 1.00 84.75 134 ASN A CA 1
ATOM 1053 C C . ASN A 1 134 ? -2.681 3.758 -18.367 1.00 84.75 134 ASN A C 1
ATOM 1055 O O . ASN A 1 134 ? -3.027 3.032 -19.298 1.00 84.75 134 ASN A O 1
ATOM 1059 N N . ARG A 1 135 ? -1.682 3.434 -17.545 1.00 87.31 135 ARG A N 1
ATOM 1060 C CA . ARG A 1 135 ? -0.972 2.150 -17.587 1.00 87.31 135 ARG A CA 1
ATOM 1061 C C . ARG A 1 135 ? -1.551 1.221 -16.523 1.00 87.31 135 ARG A C 1
ATOM 1063 O O . ARG A 1 135 ? -1.931 1.695 -15.454 1.00 87.31 135 ARG A O 1
ATOM 1070 N N . MET A 1 136 ? -1.551 -0.086 -16.779 1.00 90.31 136 MET A N 1
ATOM 1071 C CA . MET A 1 136 ? -1.630 -1.061 -15.687 1.00 90.31 136 MET A CA 1
ATOM 1072 C C . MET A 1 136 ? -0.368 -0.919 -14.831 1.00 90.31 136 MET A C 1
ATOM 1074 O O . MET A 1 136 ? 0.716 -0.664 -15.362 1.00 90.31 136 MET A O 1
ATOM 1078 N N . VAL A 1 137 ? -0.528 -0.982 -13.510 1.00 92.12 137 VAL A N 1
ATOM 1079 C CA . VAL A 1 137 ? 0.521 -0.572 -12.560 1.00 92.12 137 VAL A CA 1
ATOM 1080 C C . VAL A 1 137 ? 0.642 -1.490 -11.340 1.00 92.12 137 VAL A C 1
ATOM 1082 O O . VAL A 1 137 ? 1.760 -1.723 -10.897 1.00 92.12 137 VAL A O 1
ATOM 1085 N N . LYS A 1 138 ? -0.461 -2.070 -10.852 1.00 93.06 138 LYS A N 1
ATOM 1086 C CA . LYS A 1 138 ? -0.458 -3.212 -9.924 1.00 93.06 138 LYS A CA 1
ATOM 1087 C C . LYS A 1 138 ? -1.354 -4.306 -10.499 1.00 93.06 138 LYS A C 1
ATOM 1089 O O . LYS A 1 138 ? -2.366 -3.978 -11.117 1.00 93.06 138 LYS A O 1
ATOM 1094 N N . ASP A 1 139 ? -0.985 -5.556 -10.262 1.00 94.81 139 ASP A N 1
ATOM 1095 C CA . ASP A 1 139 ? -1.903 -6.696 -10.290 1.00 94.81 139 ASP A CA 1
ATOM 1096 C C . ASP A 1 139 ? -2.307 -7.012 -8.839 1.00 94.81 139 ASP A C 1
ATOM 1098 O O . ASP A 1 139 ? -1.504 -6.808 -7.923 1.00 94.81 139 ASP A O 1
ATOM 1102 N N . VAL A 1 140 ? -3.561 -7.399 -8.599 1.00 94.94 140 VAL A N 1
ATOM 1103 C CA . VAL A 1 140 ? -4.143 -7.435 -7.246 1.00 94.94 140 VAL A CA 1
ATOM 1104 C C . VAL A 1 140 ? -5.075 -8.625 -7.072 1.00 94.94 140 VAL A C 1
ATOM 1106 O O . VAL A 1 140 ? -6.099 -8.731 -7.741 1.00 94.94 140 VAL A O 1
ATOM 1109 N N . VAL A 1 141 ? -4.760 -9.468 -6.089 1.00 95.25 141 VAL A N 1
ATOM 1110 C CA . VAL A 1 141 ? -5.653 -10.516 -5.588 1.00 95.25 141 VAL A CA 1
ATOM 1111 C C . VAL A 1 141 ? -6.188 -10.070 -4.231 1.00 95.25 141 VAL A C 1
ATOM 1113 O O . VAL A 1 141 ? -5.424 -9.947 -3.276 1.00 95.25 141 VAL A O 1
ATOM 1116 N N . CYS A 1 142 ? -7.495 -9.829 -4.147 1.00 95.12 142 CYS A N 1
ATOM 1117 C CA . CYS A 1 142 ? -8.200 -9.597 -2.887 1.00 95.12 142 CYS A CA 1
ATOM 1118 C C . CYS A 1 142 ? -9.027 -10.836 -2.536 1.00 95.12 142 CYS A C 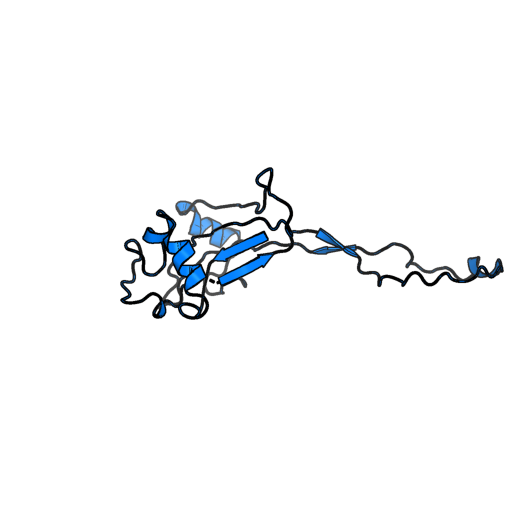1
ATOM 1120 O O . CYS A 1 142 ? -9.730 -11.374 -3.392 1.00 95.12 142 CYS A O 1
ATOM 1122 N N . PHE A 1 143 ? -8.973 -11.262 -1.276 1.00 95.31 143 PHE A N 1
ATOM 1123 C CA . PHE A 1 143 ? -9.847 -12.306 -0.744 1.00 95.31 143 PHE A CA 1
ATOM 1124 C C . PHE A 1 143 ? -11.115 -11.687 -0.139 1.00 95.31 143 PHE A C 1
ATOM 1126 O O . PHE A 1 143 ? -11.115 -10.523 0.261 1.00 95.31 143 PHE A O 1
ATOM 1133 N N . HIS A 1 144 ? -12.207 -12.451 -0.082 1.00 96.12 144 HIS A N 1
ATOM 1134 C CA . HIS A 1 144 ? -13.442 -11.996 0.555 1.00 96.12 144 HIS A CA 1
ATOM 1135 C C . HIS A 1 144 ? -13.298 -12.034 2.085 1.00 96.12 144 HIS A C 1
ATOM 1137 O O . HIS A 1 144 ? -12.757 -12.996 2.626 1.00 96.12 144 HIS A O 1
ATOM 1143 N N . ALA A 1 145 ? -13.797 -11.015 2.791 1.00 93.31 145 ALA A N 1
ATOM 1144 C CA . ALA A 1 145 ? -13.611 -10.890 4.243 1.00 93.31 145 ALA A CA 1
ATOM 1145 C C . ALA A 1 145 ? -14.226 -12.061 5.042 1.00 93.31 145 ALA A C 1
ATOM 1147 O O . ALA A 1 145 ? -13.679 -12.476 6.056 1.00 93.31 145 ALA A O 1
ATOM 1148 N N . GLU A 1 146 ? -15.311 -12.665 4.548 1.00 96.00 146 GLU A N 1
ATOM 1149 C CA . GLU A 1 146 ? -15.941 -13.860 5.143 1.00 96.00 146 GLU A CA 1
ATOM 1150 C C . GLU A 1 146 ? -15.065 -15.132 5.046 1.00 96.00 146 GLU A C 1
ATOM 1152 O O . GLU A 1 146 ? -15.293 -16.129 5.735 1.00 96.00 146 GLU A O 1
ATOM 1157 N N . ASP A 1 147 ? -14.042 -15.122 4.189 1.00 96.31 147 ASP A N 1
ATOM 1158 C CA . ASP A 1 147 ? -13.053 -16.194 4.063 1.00 96.31 147 ASP A CA 1
ATOM 1159 C C . ASP A 1 147 ? -11.752 -15.909 4.830 1.00 96.31 147 ASP A C 1
ATOM 1161 O O . ASP A 1 147 ? -10.852 -16.743 4.774 1.00 96.31 147 ASP A O 1
ATOM 1165 N N . PHE A 1 148 ? -11.651 -14.797 5.575 1.00 93.50 148 PHE A N 1
ATOM 1166 C CA . PHE A 1 14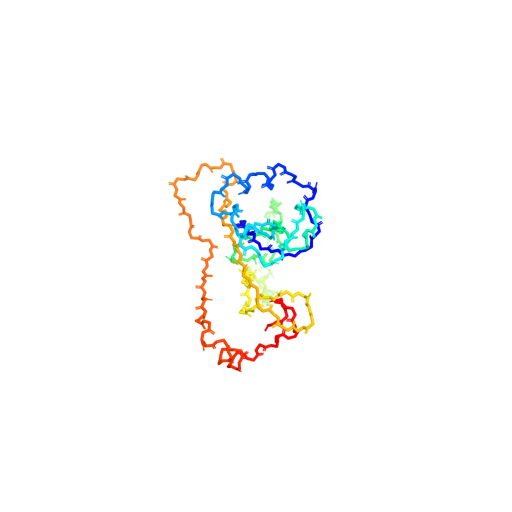8 ? -10.433 -14.355 6.274 1.00 93.50 148 PHE A CA 1
ATOM 1167 C C . PHE A 1 148 ? -9.734 -15.480 7.053 1.00 93.50 148 PHE A C 1
ATOM 1169 O O . PHE A 1 148 ? -8.616 -15.858 6.707 1.00 93.50 148 PHE A O 1
ATOM 1176 N N . GLU A 1 149 ? -10.419 -16.093 8.024 1.00 93.81 149 GLU A N 1
ATOM 1177 C CA . GLU A 1 149 ? -9.881 -17.203 8.831 1.00 93.81 149 GLU A CA 1
ATOM 1178 C C . GLU A 1 149 ? -9.409 -18.378 7.955 1.00 93.81 149 GLU A C 1
ATOM 1180 O O . GLU A 1 149 ? -8.328 -18.930 8.15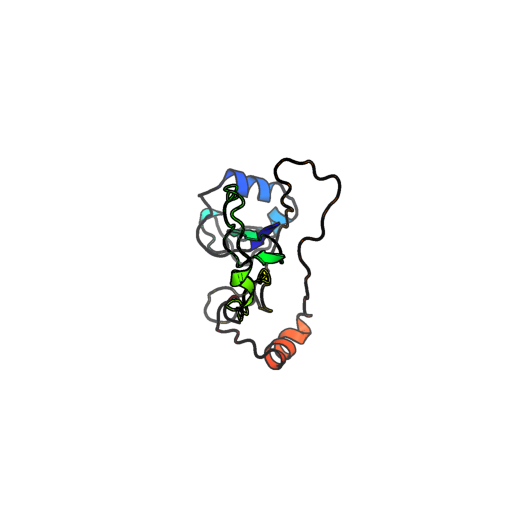4 1.00 93.81 149 GLU A O 1
ATOM 1185 N N . LYS A 1 150 ? -10.193 -18.715 6.920 1.00 96.81 150 LYS A N 1
ATOM 1186 C CA . LYS A 1 150 ? -9.927 -19.827 5.992 1.00 96.81 150 LYS A CA 1
ATOM 1187 C C . LYS A 1 150 ? -8.717 -19.552 5.092 1.00 96.81 150 LYS A C 1
ATOM 1189 O O . LYS A 1 150 ? -8.065 -20.489 4.635 1.00 96.81 150 LYS A O 1
ATOM 1194 N N . VAL A 1 151 ? -8.450 -18.285 4.777 1.00 95.69 151 VAL A N 1
ATOM 1195 C CA . VAL A 1 151 ? -7.301 -17.836 3.978 1.00 95.69 151 VAL A CA 1
ATOM 1196 C C . VAL A 1 151 ? -6.047 -17.796 4.844 1.00 95.69 151 VAL A C 1
ATOM 1198 O O . VAL A 1 151 ? -5.023 -18.336 4.429 1.00 95.69 151 VAL A O 1
ATOM 1201 N N . VAL A 1 152 ? -6.146 -17.250 6.059 1.00 94.12 152 VAL A N 1
ATOM 1202 C CA . VAL A 1 152 ? -5.067 -17.232 7.059 1.00 94.12 152 VAL A CA 1
ATOM 1203 C C . VAL A 1 152 ? -4.603 -18.656 7.382 1.00 94.12 152 VAL A C 1
ATOM 1205 O O . VAL A 1 152 ? -3.410 -18.937 7.278 1.00 94.12 152 VAL A O 1
ATOM 1208 N N . GLU A 1 153 ? -5.529 -19.587 7.645 1.00 96.06 153 GLU A N 1
ATOM 1209 C CA . GLU A 1 153 ? -5.224 -21.010 7.870 1.00 96.06 153 GLU A CA 1
ATOM 1210 C C . GLU A 1 153 ? -4.503 -21.650 6.666 1.00 96.06 153 GLU A C 1
ATOM 1212 O O . GLU A 1 153 ? -3.449 -22.274 6.817 1.00 96.06 153 GLU A O 1
ATOM 1217 N N . LYS A 1 154 ? -5.053 -21.496 5.452 1.00 97.00 154 LYS A N 1
ATOM 1218 C CA . LYS A 1 154 ? -4.534 -22.166 4.243 1.00 97.00 154 LYS A CA 1
ATOM 1219 C C . LYS A 1 154 ? -3.195 -21.615 3.766 1.00 97.00 154 LYS A C 1
ATOM 1221 O O . LYS A 1 154 ? -2.378 -22.387 3.267 1.00 97.00 154 LYS A O 1
ATOM 1226 N N . LEU A 1 155 ? -2.983 -20.305 3.889 1.00 95.56 155 LEU A N 1
ATOM 1227 C CA . LEU A 1 155 ? -1.720 -19.651 3.538 1.00 95.56 155 LEU A CA 1
ATOM 1228 C C . LEU A 1 155 ? -0.694 -19.708 4.681 1.00 95.56 155 LEU A C 1
ATOM 1230 O O . LEU A 1 155 ? 0.489 -19.514 4.420 1.00 95.56 155 LEU A O 1
ATOM 1234 N N . LYS A 1 156 ? -1.130 -20.045 5.905 1.00 94.69 156 LYS A N 1
ATOM 1235 C CA . LYS A 1 156 ? -0.329 -20.069 7.142 1.00 94.69 156 LYS A CA 1
ATOM 1236 C C . LYS A 1 156 ? 0.277 -18.706 7.485 1.00 94.69 156 LYS A C 1
ATOM 1238 O O . LYS A 1 156 ? 1.445 -18.618 7.850 1.00 94.69 156 LYS A O 1
ATOM 1243 N N . ILE A 1 157 ? -0.539 -17.665 7.347 1.00 92.19 157 ILE A N 1
ATOM 1244 C CA . ILE A 1 157 ? -0.182 -16.293 7.719 1.00 92.19 157 ILE A CA 1
ATOM 1245 C C . ILE A 1 157 ? -0.156 -16.198 9.248 1.00 92.19 157 ILE A C 1
ATOM 1247 O O . ILE A 1 157 ? -1.134 -16.563 9.900 1.00 92.19 157 ILE A O 1
ATOM 1251 N N . ASP A 1 158 ? 0.938 -15.690 9.815 1.00 90.75 158 ASP A N 1
ATOM 1252 C CA . ASP A 1 158 ? 0.998 -15.344 11.237 1.00 90.75 158 ASP A CA 1
ATOM 1253 C C . ASP A 1 158 ? 0.556 -13.888 11.428 1.00 90.75 158 ASP A C 1
ATOM 1255 O O . ASP A 1 158 ? 1.267 -12.955 11.064 1.00 90.75 158 ASP A O 1
ATOM 1259 N N . LEU A 1 159 ? -0.644 -13.685 11.975 1.00 89.25 159 LEU A N 1
ATOM 1260 C CA . LEU A 1 159 ? -1.220 -12.351 12.157 1.00 89.25 159 LEU A CA 1
ATOM 1261 C C . LEU A 1 159 ? -0.543 -11.531 13.273 1.00 89.25 159 LEU A C 1
ATOM 1263 O O . LEU A 1 159 ? -0.823 -10.337 13.378 1.00 89.25 159 LEU A O 1
ATOM 1267 N N . TYR A 1 160 ? 0.327 -12.139 14.090 1.00 87.25 160 TYR A N 1
ATOM 1268 C CA . TYR A 1 160 ? 1.136 -11.424 15.085 1.00 87.25 160 TYR A CA 1
ATOM 1269 C C . TYR A 1 160 ? 2.429 -10.843 14.492 1.00 87.25 160 TYR A C 1
ATOM 1271 O O . TYR A 1 160 ? 3.043 -9.963 15.094 1.00 87.25 160 TYR A O 1
ATOM 1279 N N . GLU A 1 161 ? 2.840 -11.307 13.310 1.00 87.81 161 GLU A N 1
ATOM 1280 C CA . GLU A 1 161 ? 3.940 -10.723 12.548 1.00 87.81 161 GLU A CA 1
ATOM 1281 C C . GLU A 1 161 ? 3.443 -9.523 11.707 1.00 87.81 161 GLU A C 1
ATOM 1283 O O . GLU A 1 161 ? 2.317 -9.533 11.190 1.00 87.81 161 GLU A O 1
ATOM 1288 N N . PRO A 1 162 ? 4.261 -8.468 11.517 1.00 85.75 162 PRO A N 1
ATOM 1289 C CA . PRO A 1 162 ? 3.876 -7.310 10.715 1.00 85.75 162 PRO A CA 1
ATOM 1290 C C . PRO A 1 162 ? 3.665 -7.685 9.232 1.00 85.75 162 PRO A C 1
ATOM 1292 O O . PRO A 1 162 ? 4.267 -8.651 8.755 1.00 85.75 162 PRO A O 1
ATOM 1295 N N . PRO A 1 163 ? 2.913 -6.889 8.441 1.00 86.00 163 PRO A N 1
ATOM 1296 C CA . PRO A 1 163 ? 2.557 -7.201 7.044 1.00 86.00 163 PRO A CA 1
ATOM 1297 C C . PRO A 1 163 ? 3.708 -7.514 6.064 1.00 86.00 163 PRO A C 1
ATOM 1299 O O . PRO A 1 163 ? 3.469 -8.024 4.971 1.00 86.00 163 PRO A O 1
ATOM 1302 N N . ALA A 1 164 ? 4.961 -7.204 6.414 1.00 84.88 164 ALA A N 1
ATOM 1303 C CA . ALA A 1 164 ? 6.147 -7.559 5.626 1.00 84.88 164 ALA A CA 1
ATOM 1304 C C . ALA A 1 164 ? 6.716 -8.962 5.942 1.00 84.88 164 ALA A C 1
ATOM 1306 O O . ALA A 1 164 ? 7.441 -9.526 5.118 1.00 84.88 164 ALA A O 1
ATOM 1307 N N . SER A 1 165 ? 6.414 -9.498 7.127 1.00 85.88 165 SER A N 1
ATOM 1308 C CA . SER A 1 165 ? 6.879 -10.794 7.636 1.00 85.88 165 SER A CA 1
ATOM 1309 C C . SER A 1 165 ? 5.898 -11.939 7.355 1.00 85.88 165 SER A C 1
ATOM 1311 O O . SER A 1 165 ? 6.362 -13.055 7.097 1.00 85.88 165 SER A O 1
ATOM 1313 N N . GLN A 1 166 ? 4.588 -11.637 7.362 1.00 86.62 166 GLN A N 1
ATOM 1314 C CA . GLN A 1 166 ? 3.464 -12.515 6.967 1.00 86.62 166 GLN A CA 1
ATOM 1315 C C . GLN A 1 166 ? 3.750 -13.312 5.686 1.00 86.62 166 GLN A C 1
ATOM 1317 O O . GLN A 1 166 ? 3.319 -14.477 5.575 1.00 86.62 166 GLN A O 1
#

Secondary structure (DSSP, 8-state):
-EEEE--SS-TTT-HHHHHHHHTSTTHHHHSTTSTT-SS--SSGGG-SS--EEEE---SEEEE-S-------------GGGGGS---S--S--EEEE---------EEEESEEEE-------B---TTS--SSPPP--------GGGHHHHHHHHT--TTS-TTT-

Sequence (166 aa):
MLFIVFCNNLGDYFPTFIDKLEENPFLQYVMPWGPLSSIKMKSRTESNDGPILWVRPGEQYVPTAEHKICHPKKRMTNELRNLTFTGRGTDPREVLVEDRTKPHSDHCDGDGVETTAAVGILKAVHCGTPATVNRMVKDVVCFHAEDFEKVVEKLKIDLYEPPASQ

Radius of gyration: 24.46 Å; Cα contacts (8 Å, |Δi|>4): 180; chains: 1; bounding box: 63×45×56 Å